Protein AF-A0A969EKQ1-F1 (afdb_monomer)

Solvent-accessible surface area (backbone atoms only — not comparable to full-atom values): 7900 Å² total; per-residue (Å²): 111,71,68,59,51,52,50,52,52,52,52,52,54,51,52,57,59,61,67,70,70,66,79,81,79,84,75,76,86,75,80,83,77,80,86,81,86,77,82,76,87,76,88,72,79,82,76,77,80,78,76,72,73,78,78,73,86,84,58,99,60,85,85,85,81,84,84,86,67,37,82,58,73,96,54,20,70,57,20,60,49,48,59,52,51,52,52,54,50,48,24,66,75,27,72,28,73,43,73,50,55,100,60,75,53,81,90,66,77,67,72,53,75,49,76,112

Sequence (116 aa):
MKPFRIFILSLLVLSMILSACSPPGTAEPTTATEPTDAPAPTDVPAATEEVMEPKGVVCEEPVKVGLITDGTGALAIYGAHILRSFMLGMEYATGAPGSAGDTFTLDLGTNTFTLD

Foldseek 3Di:
DVVVVVVVVVVVVVVVVVVVPDDPDDDDDDDDDDDDDDPDDDDDPPPPPPPPPPPDPPDPDDDDDDDDDPCDDPCNVVVVVCQQVVQVVLCVVQVHHWPCPPHDDVVVVDIDGHHD

Radius of gyration: 26.7 Å; Cα contacts (8 Å, |Δi|>4): 52; chains: 1; bounding box: 63×39×72 Å

Mean predicted aligned error: 18.88 Å

Secondary structure (DSSP, 8-state):
-HHHHHHHHHHHHHHHHHHT-PPPP------PPPP-PPPPPP-----------------SS----------SSTTHHHHHHHHHHHHHHHHHHHBS--TTTT---GGG------B-

pLDDT: mean 76.93, std 14.91, range [48.0, 97.06]

Structure (mmCIF, N/CA/C/O backbone):
data_AF-A0A969EKQ1-F1
#
_entry.id   AF-A0A969EKQ1-F1
#
loop_
_atom_site.group_PDB
_atom_site.id
_atom_site.type_symbol
_atom_site.label_atom_id
_atom_site.label_alt_id
_atom_site.label_comp_id
_atom_site.label_asym_id
_atom_site.label_entity_id
_atom_site.label_seq_id
_atom_site.pdbx_PDB_ins_code
_atom_site.Cartn_x
_atom_site.Cartn_y
_atom_site.Cartn_z
_atom_site.occupancy
_atom_site.B_iso_or_equiv
_atom_site.auth_seq_id
_atom_site.auth_comp_id
_atom_site.auth_asym_id
_atom_site.auth_atom_id
_atom_site.pdbx_PDB_model_num
ATOM 1 N N . MET A 1 1 ? 13.087 -23.631 -40.938 1.00 57.53 1 MET A N 1
ATOM 2 C CA . MET A 1 1 ? 12.831 -22.397 -40.150 1.00 57.53 1 MET A CA 1
ATOM 3 C C . MET A 1 1 ? 12.426 -22.650 -38.694 1.00 57.53 1 MET A C 1
ATOM 5 O O . MET A 1 1 ? 12.955 -21.977 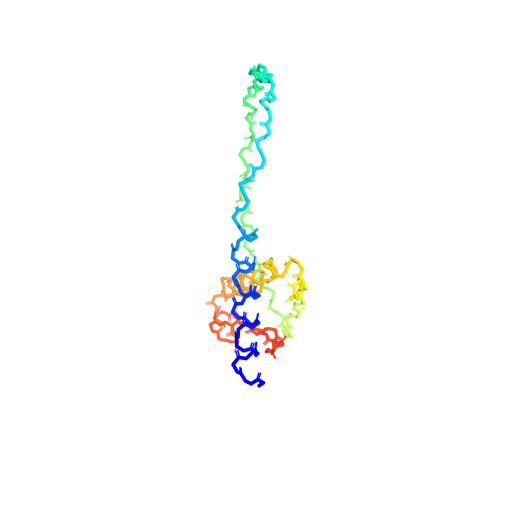-37.825 1.00 57.53 1 MET A O 1
ATOM 9 N N . LYS A 1 2 ? 11.526 -23.599 -38.388 1.00 59.91 2 LYS A N 1
ATOM 10 C CA . LYS A 1 2 ? 11.129 -23.934 -37.002 1.00 59.91 2 LYS A CA 1
ATOM 11 C C . LYS A 1 2 ? 12.246 -24.549 -36.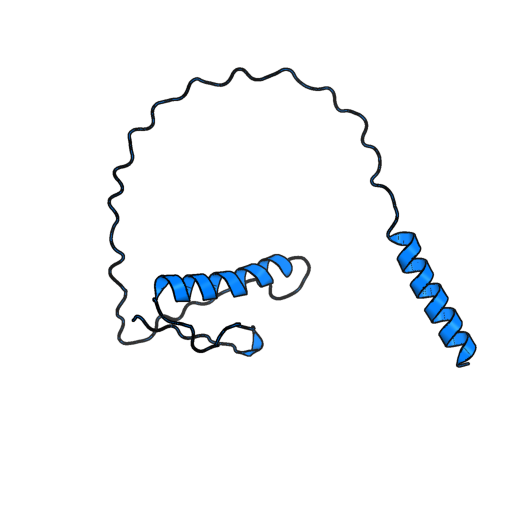123 1.00 59.91 2 LYS A C 1
ATOM 13 O O . LYS A 1 2 ? 12.412 -24.052 -35.016 1.00 59.91 2 LYS A O 1
ATOM 18 N N . PRO A 1 3 ? 13.070 -25.513 -36.596 1.00 68.62 3 PRO A N 1
ATOM 19 C CA . PRO A 1 3 ? 14.133 -26.082 -35.756 1.00 68.62 3 PRO A CA 1
ATOM 20 C C . PRO A 1 3 ? 15.280 -25.087 -35.533 1.00 68.62 3 PRO A C 1
ATOM 22 O O . PRO A 1 3 ? 15.827 -25.008 -34.445 1.00 68.62 3 PRO A O 1
ATOM 25 N N . PHE A 1 4 ? 15.572 -24.248 -36.533 1.00 79.88 4 PHE A N 1
ATOM 26 C CA . PHE A 1 4 ? 16.571 -23.181 -36.432 1.00 79.88 4 PHE A CA 1
ATOM 27 C C . PHE A 1 4 ? 16.158 -22.085 -35.437 1.00 79.88 4 PHE A C 1
ATOM 29 O O . PHE A 1 4 ? 16.979 -21.608 -34.664 1.00 79.88 4 PHE A O 1
ATOM 36 N N . ARG A 1 5 ? 14.864 -21.729 -35.397 1.00 77.62 5 ARG A N 1
ATOM 37 C CA . ARG A 1 5 ? 14.323 -20.790 -34.402 1.00 77.62 5 ARG A CA 1
ATOM 38 C C . ARG A 1 5 ? 14.385 -21.349 -32.981 1.00 77.62 5 ARG A C 1
ATOM 40 O O . ARG A 1 5 ? 14.744 -20.607 -32.080 1.00 77.62 5 ARG A O 1
ATOM 47 N N . ILE A 1 6 ? 14.084 -22.637 -32.793 1.00 83.81 6 ILE A N 1
ATOM 48 C CA . ILE A 1 6 ? 14.189 -23.308 -31.485 1.00 83.81 6 ILE A CA 1
ATOM 49 C C . ILE A 1 6 ? 15.653 -23.378 -31.035 1.00 83.81 6 ILE A C 1
ATOM 51 O O . ILE A 1 6 ? 15.948 -23.105 -29.876 1.00 83.81 6 ILE A O 1
ATOM 55 N N . PHE A 1 7 ? 16.574 -23.659 -31.960 1.00 88.44 7 PHE A N 1
ATOM 56 C CA . PHE A 1 7 ? 18.006 -23.684 -31.673 1.00 88.44 7 PHE A CA 1
ATOM 57 C C . PHE A 1 7 ? 18.536 -22.305 -31.246 1.00 88.44 7 PHE A C 1
ATOM 59 O O . PHE A 1 7 ? 19.225 -22.206 -30.236 1.00 88.44 7 PHE A O 1
ATOM 66 N N . ILE A 1 8 ? 18.143 -21.229 -31.940 1.00 89.19 8 ILE A N 1
ATOM 67 C CA . ILE A 1 8 ? 18.505 -19.850 -31.564 1.00 89.19 8 ILE A CA 1
ATOM 68 C C . ILE A 1 8 ? 17.928 -19.470 -30.194 1.00 89.19 8 ILE A C 1
ATOM 70 O O . ILE A 1 8 ? 18.639 -18.894 -29.375 1.00 89.19 8 ILE A O 1
ATOM 74 N N . LEU A 1 9 ? 16.665 -19.816 -29.920 1.00 88.69 9 LEU A N 1
ATOM 75 C CA . LEU A 1 9 ? 16.025 -19.541 -28.627 1.00 88.69 9 LEU A CA 1
ATOM 76 C C . LEU A 1 9 ? 16.725 -20.280 -27.481 1.00 88.69 9 LEU A C 1
ATOM 78 O O . LEU A 1 9 ? 16.989 -19.683 -26.442 1.00 88.69 9 LEU A O 1
ATOM 82 N N . SER A 1 10 ? 17.095 -21.545 -27.690 1.00 83.81 10 SER A N 1
ATOM 83 C CA . SER A 1 10 ? 17.843 -22.333 -26.706 1.00 83.81 10 SER A CA 1
ATOM 84 C C . SER A 1 10 ? 19.233 -21.755 -26.432 1.00 83.81 10 SER A C 1
ATOM 86 O O . SER A 1 10 ? 19.686 -21.768 -25.290 1.00 83.81 10 SER A O 1
ATOM 88 N N . LEU A 1 11 ? 19.907 -21.237 -27.462 1.00 89.25 11 LEU A N 1
ATOM 89 C CA . LEU A 1 11 ? 21.244 -20.652 -27.342 1.00 89.25 11 LEU A CA 1
ATOM 90 C C . LEU A 1 11 ? 21.196 -19.306 -26.601 1.00 89.25 11 LEU A C 1
ATOM 92 O O . LEU A 1 11 ? 22.056 -19.021 -25.769 1.00 89.25 11 LEU A O 1
ATOM 96 N N . LEU A 1 12 ? 20.138 -18.523 -26.827 1.00 89.81 12 LEU A N 1
ATOM 97 C CA . LEU A 1 12 ? 19.897 -17.263 -26.125 1.00 89.81 12 LEU A CA 1
ATOM 98 C C . LEU A 1 12 ? 19.591 -17.497 -24.637 1.00 89.81 12 LEU A C 1
ATOM 100 O O . LEU A 1 12 ? 20.202 -16.854 -23.784 1.00 89.81 12 LEU A O 1
ATOM 104 N N . VAL A 1 13 ? 18.737 -18.471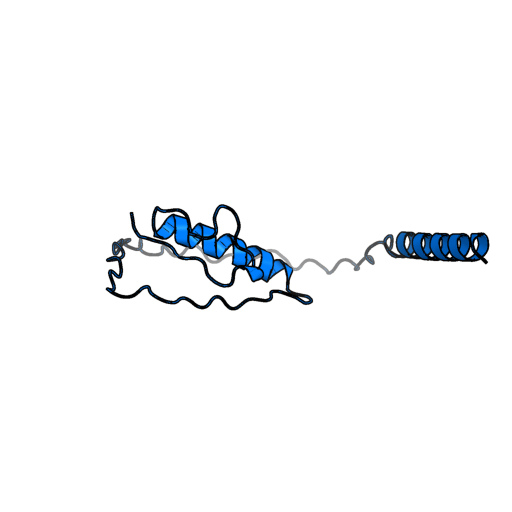 -24.311 1.00 88.69 13 VAL A N 1
ATOM 105 C CA . VAL A 1 13 ? 18.452 -18.852 -22.914 1.00 88.69 13 VAL A CA 1
ATOM 106 C C . VAL A 1 13 ? 19.713 -19.361 -22.202 1.00 88.69 13 VAL A C 1
ATOM 108 O O . VAL A 1 13 ? 19.964 -18.976 -21.063 1.00 88.69 13 VAL A O 1
ATOM 111 N N . LEU A 1 14 ? 20.558 -20.149 -22.876 1.00 86.19 14 LEU A N 1
ATOM 112 C CA . LEU A 1 14 ? 21.816 -20.635 -22.298 1.00 86.19 14 LEU A CA 1
ATOM 113 C C . LEU A 1 14 ? 22.803 -19.492 -21.998 1.00 86.19 14 LEU A C 1
ATOM 115 O O . LEU A 1 14 ? 23.459 -19.504 -20.958 1.00 86.19 14 LEU A O 1
ATOM 119 N N . SER A 1 15 ? 22.871 -18.476 -22.866 1.00 82.81 15 SER A N 1
ATOM 120 C CA . SER A 1 15 ? 23.711 -17.290 -22.638 1.00 82.81 15 SER A CA 1
ATOM 121 C C . SER A 1 15 ? 23.266 -16.465 -21.422 1.00 82.81 15 SER A C 1
ATOM 123 O O . SER A 1 15 ? 24.109 -15.995 -20.657 1.00 82.81 15 SER A O 1
ATOM 125 N N . MET A 1 16 ? 21.953 -16.362 -21.185 1.00 80.19 16 MET A N 1
ATOM 126 C CA . MET A 1 16 ? 21.396 -15.692 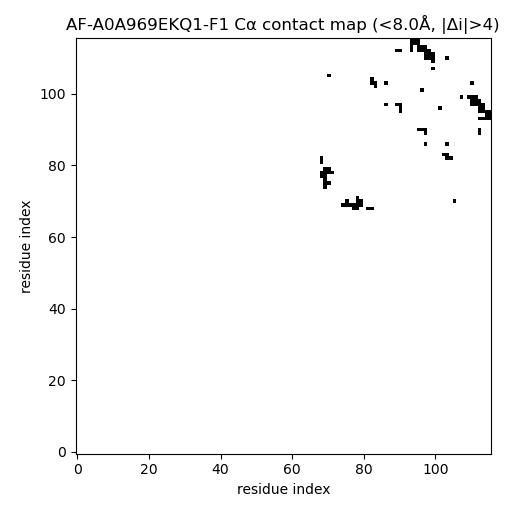-20.003 1.00 80.19 16 MET A CA 1
ATOM 127 C C . MET A 1 16 ? 21.781 -16.398 -18.697 1.00 80.19 16 MET A C 1
ATOM 129 O O . MET A 1 16 ? 22.081 -15.731 -17.711 1.00 80.19 16 MET A O 1
ATOM 133 N N . ILE A 1 17 ? 21.835 -17.734 -18.695 1.00 80.88 17 ILE A N 1
ATOM 134 C CA . ILE A 1 17 ? 22.199 -18.522 -17.507 1.00 80.88 17 ILE A CA 1
ATOM 135 C C . ILE A 1 17 ? 23.699 -18.388 -17.192 1.00 80.88 17 ILE A C 1
ATOM 137 O O . ILE A 1 17 ? 24.067 -18.259 -16.026 1.00 80.88 17 ILE A O 1
ATOM 141 N N . LEU A 1 18 ? 24.570 -18.356 -18.209 1.00 72.88 18 LEU A N 1
ATOM 142 C CA . LEU A 1 18 ? 26.019 -18.195 -18.003 1.00 72.88 18 LEU A CA 1
ATOM 143 C C . LEU A 1 18 ? 26.398 -16.797 -17.489 1.00 72.88 18 LEU A C 1
ATOM 145 O O . LEU A 1 18 ? 27.351 -16.673 -16.725 1.00 72.88 18 LEU A O 1
ATOM 149 N N . SER A 1 19 ? 25.651 -15.753 -17.860 1.00 75.56 19 SER A N 1
ATOM 150 C CA . SER A 1 19 ? 25.922 -14.384 -17.398 1.00 75.56 19 SER A CA 1
ATOM 151 C C . SER A 1 19 ? 25.565 -14.148 -15.925 1.00 75.56 19 SER A C 1
ATOM 153 O O . SER A 1 19 ? 26.076 -13.202 -15.330 1.00 75.56 19 SER A O 1
ATOM 155 N N . ALA A 1 20 ? 24.691 -14.967 -15.333 1.00 64.94 20 ALA A N 1
ATOM 156 C CA . ALA A 1 20 ? 24.234 -14.784 -13.954 1.00 64.94 20 ALA A CA 1
ATOM 157 C C . ALA A 1 20 ? 25.219 -15.330 -12.904 1.00 64.94 20 ALA A C 1
ATOM 159 O O . ALA A 1 20 ? 25.056 -15.066 -11.716 1.00 64.94 20 ALA A O 1
ATOM 160 N N . CYS A 1 21 ? 26.250 -16.071 -13.322 1.00 68.19 21 CYS A N 1
ATOM 161 C CA . CYS A 1 21 ? 27.240 -16.664 -12.426 1.00 68.19 21 CYS A CA 1
ATOM 162 C C . CYS A 1 21 ? 28.598 -15.955 -12.550 1.00 68.19 21 CYS A C 1
ATOM 164 O O . CYS A 1 21 ? 29.613 -16.582 -12.845 1.00 68.19 21 CYS A O 1
ATOM 166 N N . SER A 1 22 ? 28.620 -14.637 -12.337 1.00 61.03 22 SER A N 1
ATOM 167 C CA . SER A 1 22 ? 29.867 -13.915 -12.061 1.00 61.03 22 SER A CA 1
ATOM 168 C C . SER A 1 22 ? 30.047 -13.812 -10.544 1.00 61.03 22 SER A C 1
ATOM 170 O O . SER A 1 22 ? 29.173 -13.248 -9.882 1.00 61.03 22 SER A O 1
ATOM 172 N N . PRO A 1 23 ? 31.151 -14.318 -9.967 1.00 65.19 23 PRO A N 1
ATOM 173 C CA . PRO A 1 23 ? 31.482 -14.060 -8.571 1.00 65.19 23 PRO A CA 1
ATOM 174 C C . PRO A 1 23 ? 31.623 -12.547 -8.339 1.00 65.19 23 PRO A C 1
ATOM 176 O O . PRO A 1 23 ? 32.177 -11.860 -9.206 1.00 65.19 23 PRO A O 1
ATOM 179 N N . PRO A 1 24 ? 31.149 -12.003 -7.204 1.00 58.69 24 PRO A N 1
ATOM 180 C CA . PRO A 1 24 ? 31.472 -10.634 -6.832 1.00 58.69 24 PRO A CA 1
ATOM 181 C C . PRO A 1 24 ? 32.995 -10.497 -6.734 1.00 58.69 24 PRO A C 1
ATOM 183 O O . PRO A 1 24 ? 33.668 -11.336 -6.135 1.00 58.69 24 PRO A O 1
ATOM 186 N N . GLY A 1 25 ? 33.532 -9.456 -7.372 1.00 52.81 25 GLY A N 1
ATOM 187 C CA . GLY A 1 25 ? 34.951 -9.136 -7.317 1.00 52.81 25 GLY A CA 1
ATOM 188 C C . GLY A 1 25 ? 35.418 -9.000 -5.870 1.00 52.81 25 GLY A C 1
ATOM 189 O O . GLY A 1 25 ? 34.799 -8.306 -5.066 1.00 52.81 25 GLY A O 1
ATOM 190 N N . THR A 1 26 ? 36.509 -9.688 -5.550 1.00 48.00 26 THR A N 1
ATOM 191 C CA . THR A 1 26 ? 37.254 -9.544 -4.303 1.00 48.00 26 THR A CA 1
ATOM 192 C C . THR A 1 26 ? 37.724 -8.098 -4.164 1.00 48.00 26 THR A C 1
ATOM 194 O O . T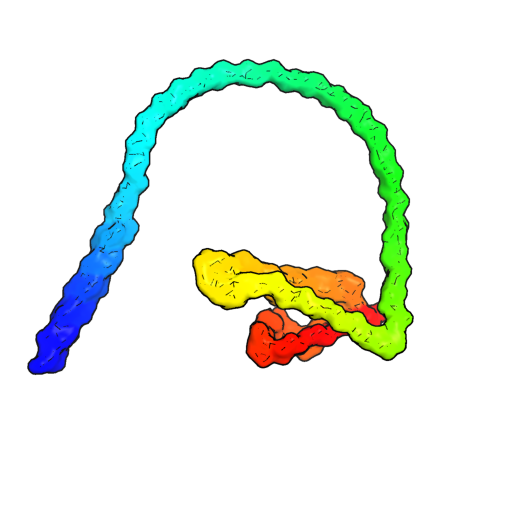HR A 1 26 ? 38.638 -7.672 -4.865 1.00 48.00 26 THR A O 1
ATOM 197 N N . ALA A 1 27 ? 37.097 -7.345 -3.263 1.00 53.28 27 ALA A N 1
ATOM 198 C CA . ALA A 1 27 ? 37.696 -6.136 -2.722 1.00 53.28 27 ALA A CA 1
ATOM 199 C C . ALA A 1 27 ? 38.848 -6.544 -1.791 1.00 53.28 27 ALA A C 1
ATOM 201 O O . ALA A 1 27 ? 38.686 -7.420 -0.938 1.00 53.28 27 ALA A O 1
ATOM 202 N N . GLU A 1 28 ? 40.013 -5.933 -1.986 1.00 50.12 28 GLU A N 1
ATOM 203 C CA . GLU A 1 28 ? 41.152 -6.024 -1.074 1.00 50.12 28 GLU A CA 1
ATOM 204 C C . GLU A 1 28 ? 40.757 -5.572 0.347 1.00 50.12 28 GLU A C 1
ATOM 206 O O . GLU A 1 28 ? 39.879 -4.715 0.509 1.00 50.12 28 GLU A O 1
ATOM 211 N N . PRO A 1 29 ? 41.385 -6.133 1.397 1.00 50.59 29 PRO A N 1
ATOM 212 C CA . PRO A 1 29 ? 41.066 -5.782 2.770 1.00 50.59 29 PRO A CA 1
ATOM 213 C C . PRO A 1 29 ? 41.478 -4.332 3.038 1.00 50.59 29 PRO A C 1
ATOM 215 O O . PRO A 1 29 ? 42.657 -3.985 3.024 1.00 50.59 29 PRO A O 1
ATOM 218 N N . THR A 1 30 ? 40.490 -3.481 3.308 1.00 49.47 30 THR A N 1
ATOM 219 C CA . THR A 1 30 ? 40.724 -2.170 3.915 1.00 49.47 30 THR A CA 1
ATOM 220 C C . THR A 1 30 ? 41.146 -2.389 5.365 1.00 49.47 30 THR A C 1
ATOM 222 O O . THR A 1 30 ? 40.441 -3.044 6.131 1.00 49.47 30 THR A O 1
ATOM 225 N N . THR A 1 31 ? 42.320 -1.866 5.714 1.00 52.50 31 THR A N 1
ATOM 226 C CA . THR A 1 31 ? 42.884 -1.814 7.066 1.00 52.50 31 THR A CA 1
ATOM 227 C C . THR A 1 31 ? 41.833 -1.394 8.094 1.00 52.50 31 THR A C 1
ATOM 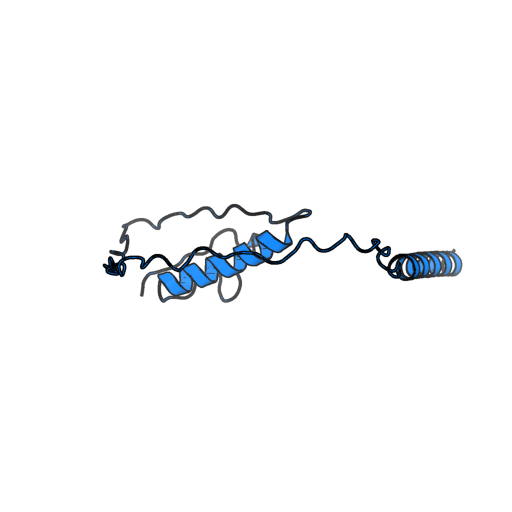229 O O . THR A 1 31 ? 41.209 -0.343 7.962 1.00 52.50 31 THR A O 1
ATOM 232 N N . ALA A 1 32 ? 41.658 -2.222 9.125 1.00 50.59 32 ALA A N 1
ATOM 233 C CA . ALA A 1 32 ? 40.821 -1.930 10.278 1.00 50.59 32 ALA A CA 1
ATOM 234 C C . ALA A 1 32 ? 41.416 -0.766 11.086 1.00 50.59 32 ALA A C 1
ATOM 236 O O . ALA A 1 32 ? 42.542 -0.854 11.575 1.00 50.59 32 ALA A O 1
ATOM 237 N N . THR A 1 33 ? 40.647 0.309 11.230 1.00 50.81 33 THR A N 1
ATOM 238 C CA . THR A 1 33 ? 40.879 1.346 12.240 1.00 50.81 33 THR A CA 1
ATOM 239 C C . THR A 1 33 ? 40.448 0.804 13.608 1.00 50.81 33 THR A C 1
ATOM 241 O O . THR A 1 33 ? 39.442 0.102 13.710 1.00 50.81 33 THR A O 1
ATOM 244 N N . GLU A 1 34 ? 41.246 1.097 14.633 1.00 59.97 34 GLU A N 1
ATOM 245 C CA . GLU A 1 34 ? 41.119 0.652 16.028 1.00 59.97 34 GLU A CA 1
ATOM 246 C C . GLU A 1 34 ? 39.741 0.918 16.682 1.00 59.97 34 GLU A C 1
ATOM 248 O O . GLU A 1 34 ? 39.008 1.816 16.257 1.00 59.97 34 GLU A O 1
ATOM 253 N N . PRO A 1 35 ? 39.377 0.151 17.733 1.00 54.75 35 PRO A N 1
ATOM 254 C CA . PRO A 1 35 ? 38.101 0.279 18.429 1.00 54.75 35 PRO A CA 1
ATOM 255 C C . PRO A 1 35 ? 37.939 1.598 19.204 1.00 54.75 35 PRO A C 1
ATOM 257 O O . PRO A 1 35 ? 38.762 1.977 20.031 1.00 54.75 35 PRO A O 1
ATOM 260 N N . THR A 1 36 ? 36.797 2.227 18.925 1.00 53.88 36 THR A N 1
ATOM 261 C CA . THR A 1 36 ? 35.948 3.106 19.742 1.00 53.88 36 THR A CA 1
ATOM 262 C C . THR A 1 36 ? 36.250 3.189 21.242 1.00 53.88 36 THR A C 1
ATOM 264 O O . THR A 1 36 ? 36.204 2.181 21.942 1.00 53.88 36 THR A O 1
ATOM 267 N N . ASP A 1 37 ? 36.327 4.424 21.747 1.00 58.81 37 ASP A N 1
ATOM 268 C CA . ASP A 1 37 ? 35.880 4.750 23.104 1.00 58.81 37 ASP A CA 1
ATOM 269 C C . ASP A 1 37 ? 34.441 5.284 23.011 1.00 58.81 37 ASP A C 1
ATOM 271 O O . ASP A 1 37 ? 34.167 6.270 22.317 1.00 58.81 37 ASP A O 1
ATOM 275 N N . ALA A 1 38 ? 33.495 4.564 23.613 1.00 61.69 38 ALA A N 1
ATOM 276 C CA . ALA A 1 38 ? 32.080 4.912 23.592 1.00 61.69 38 ALA A CA 1
ATOM 277 C C . ALA A 1 38 ? 31.792 5.894 24.739 1.00 61.69 38 ALA A C 1
ATOM 279 O O . ALA A 1 38 ? 32.153 5.601 25.880 1.00 61.69 38 ALA A O 1
ATOM 280 N N . PRO A 1 39 ? 31.124 7.036 24.497 1.00 64.31 39 PRO A N 1
ATOM 281 C CA . PRO A 1 39 ? 30.675 7.882 25.593 1.00 64.31 39 PRO A CA 1
ATOM 282 C C . PRO A 1 39 ? 29.688 7.106 26.478 1.00 64.31 39 PRO A C 1
ATOM 284 O O . PRO A 1 39 ? 28.796 6.415 25.986 1.00 64.31 39 PRO A O 1
ATOM 287 N N . ALA A 1 40 ? 29.884 7.218 27.794 1.00 68.62 40 ALA A N 1
ATOM 288 C CA . ALA A 1 40 ? 29.042 6.613 28.820 1.00 68.62 40 ALA A CA 1
ATOM 289 C C . ALA A 1 40 ? 27.548 6.961 28.622 1.00 68.62 40 ALA A C 1
ATOM 291 O O . ALA A 1 40 ? 27.235 8.055 28.138 1.00 68.62 40 ALA A O 1
ATOM 292 N N . PRO A 1 41 ? 26.617 6.064 29.002 1.00 58.81 41 PRO A N 1
ATOM 293 C CA . PRO A 1 41 ? 25.189 6.305 28.840 1.00 58.81 41 PRO A CA 1
ATOM 294 C C . PRO A 1 41 ? 24.766 7.541 29.642 1.00 58.81 41 PRO A C 1
ATOM 296 O O . PRO A 1 41 ? 24.951 7.612 30.854 1.00 58.81 41 PRO A O 1
ATOM 299 N N . THR A 1 42 ? 24.198 8.523 28.945 1.00 70.12 42 THR A N 1
ATOM 300 C CA . THR A 1 42 ? 23.432 9.602 29.572 1.00 70.12 42 THR A CA 1
ATOM 301 C C . THR A 1 42 ? 22.059 9.043 29.925 1.00 70.12 42 THR A C 1
ATOM 303 O O . THR A 1 42 ? 21.357 8.564 29.034 1.00 70.12 42 THR A O 1
ATOM 306 N N . ASP A 1 43 ? 21.685 9.095 31.205 1.00 66.81 43 ASP A N 1
ATOM 307 C CA . ASP A 1 43 ? 20.323 8.810 31.662 1.00 66.81 43 ASP A CA 1
ATOM 308 C C . ASP A 1 43 ? 19.348 9.763 30.961 1.00 66.81 43 ASP A C 1
ATOM 310 O O . ASP A 1 43 ? 19.316 10.969 31.221 1.00 66.81 43 ASP A O 1
ATOM 314 N N . VAL A 1 44 ? 18.566 9.218 30.031 1.00 62.06 44 VAL A N 1
ATOM 315 C CA . VAL A 1 44 ? 17.433 9.921 29.433 1.00 62.06 44 VAL A CA 1
ATOM 316 C C . VAL A 1 44 ? 16.303 9.876 30.464 1.00 62.06 44 VAL A C 1
ATOM 318 O O . VAL A 1 44 ? 15.955 8.781 30.914 1.00 62.06 44 VAL A O 1
ATOM 321 N N . PRO A 1 45 ? 15.721 11.019 30.871 1.00 61.78 45 PRO A N 1
ATOM 322 C CA . PRO A 1 45 ? 14.567 11.008 31.757 1.00 61.78 45 PRO A CA 1
ATOM 323 C C . PRO A 1 45 ? 13.456 10.182 31.108 1.00 61.78 45 PRO A C 1
ATOM 325 O O . PRO A 1 45 ? 13.162 10.356 29.925 1.00 61.78 45 PRO A O 1
ATOM 328 N N . ALA A 1 46 ? 12.871 9.269 31.887 1.00 58.50 46 ALA A N 1
ATOM 329 C CA . ALA A 1 46 ? 11.753 8.444 31.461 1.00 58.50 46 ALA A CA 1
ATOM 330 C C . ALA A 1 46 ? 10.674 9.343 30.843 1.00 58.50 46 ALA A C 1
ATOM 332 O O . ALA A 1 46 ? 10.103 10.201 31.518 1.00 58.50 46 ALA A O 1
ATOM 333 N N . ALA A 1 47 ? 10.445 9.170 29.542 1.00 58.84 47 ALA A N 1
ATOM 334 C CA . ALA A 1 47 ? 9.338 9.802 28.859 1.00 58.84 47 ALA A CA 1
ATOM 335 C C . ALA A 1 47 ? 8.057 9.253 29.491 1.00 58.84 47 ALA A C 1
ATOM 337 O O . ALA A 1 47 ? 7.751 8.070 29.362 1.00 58.84 47 ALA A O 1
ATOM 338 N N . THR A 1 48 ? 7.336 10.103 30.218 1.00 60.50 48 THR A N 1
ATOM 339 C CA . THR A 1 48 ? 5.940 9.844 30.551 1.00 60.50 48 THR A CA 1
ATOM 340 C C . THR A 1 48 ? 5.202 9.676 29.229 1.00 60.50 48 THR A C 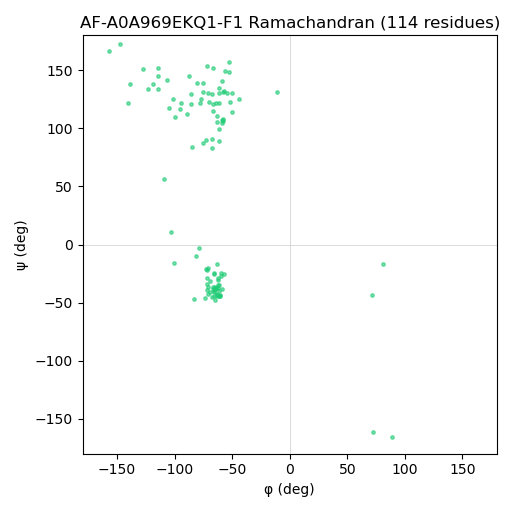1
ATOM 342 O O . THR A 1 48 ? 4.998 10.647 28.502 1.00 60.50 48 THR A O 1
ATOM 345 N N . GLU A 1 49 ? 4.846 8.436 28.901 1.00 59.03 49 GLU A N 1
ATOM 346 C CA . GLU A 1 49 ? 3.895 8.122 27.842 1.00 59.03 49 GLU A CA 1
ATOM 347 C C . GLU A 1 49 ? 2.520 8.627 28.290 1.00 59.03 49 GLU A C 1
ATOM 349 O O . GLU A 1 49 ? 1.704 7.888 28.839 1.00 59.03 49 GLU A O 1
ATOM 354 N N . GLU A 1 50 ? 2.243 9.916 28.083 1.00 56.75 50 GLU A N 1
ATOM 355 C CA . GLU A 1 50 ? 0.858 10.332 27.908 1.00 56.75 50 GLU A CA 1
ATOM 356 C C . GLU A 1 50 ? 0.394 9.729 26.584 1.00 56.75 50 GLU A C 1
ATOM 358 O O . GLU A 1 50 ? 0.574 10.297 25.505 1.00 56.75 50 GLU A O 1
ATOM 363 N N . VAL A 1 51 ? -0.164 8.521 26.678 1.00 54.72 51 VAL A N 1
ATOM 364 C CA . VAL A 1 51 ? -0.968 7.917 25.622 1.00 54.72 51 VAL A CA 1
ATOM 365 C C . VAL A 1 51 ? -2.162 8.842 25.425 1.00 54.72 51 VAL A C 1
ATOM 367 O O . VAL A 1 51 ? -3.191 8.728 26.088 1.00 54.72 51 VAL A O 1
ATOM 370 N N . MET A 1 52 ? -2.001 9.819 24.537 1.00 55.28 52 MET A N 1
ATOM 371 C CA . MET A 1 52 ? -3.126 10.518 23.952 1.00 55.28 52 MET A CA 1
ATOM 372 C C . MET A 1 52 ? -3.924 9.461 23.197 1.00 55.28 52 MET A C 1
ATOM 374 O O . MET A 1 52 ? -3.541 9.072 22.094 1.00 55.28 52 MET A O 1
ATOM 378 N N . GLU A 1 53 ? -5.004 8.961 23.801 1.00 61.12 53 GLU A N 1
ATOM 379 C CA . GLU A 1 53 ? -5.974 8.160 23.064 1.00 61.12 53 GLU A CA 1
ATOM 380 C C . GLU A 1 53 ? -6.366 8.957 21.814 1.00 61.12 53 GLU A C 1
ATOM 382 O O . GLU A 1 53 ? -6.785 10.119 21.936 1.00 61.12 53 GLU A O 1
ATOM 387 N N . PRO A 1 54 ? -6.193 8.395 20.604 1.00 59.47 54 PRO A N 1
ATOM 388 C CA . PRO A 1 54 ? -6.611 9.078 19.400 1.00 59.47 54 PRO A CA 1
ATOM 389 C C . PRO A 1 54 ? -8.126 9.234 19.495 1.00 59.47 54 PRO A C 1
ATOM 391 O O . PRO A 1 54 ? -8.875 8.274 19.335 1.00 59.47 54 PRO A O 1
ATOM 394 N N . LYS A 1 55 ? -8.600 10.453 19.775 1.00 59.34 55 LYS A N 1
ATOM 395 C CA . LYS A 1 55 ? -10.008 10.785 19.567 1.00 59.34 55 LYS A CA 1
ATOM 396 C C . LYS A 1 55 ? -10.286 10.551 18.088 1.00 59.34 55 LYS A C 1
ATOM 398 O O . LYS A 1 55 ? -9.831 11.329 17.250 1.00 59.34 55 LYS A O 1
ATOM 403 N N . GLY A 1 56 ? -10.969 9.447 17.790 1.00 58.59 56 GLY A N 1
ATOM 404 C CA . GLY A 1 56 ? -11.322 9.052 16.435 1.00 58.59 56 GLY A CA 1
ATOM 405 C C . GLY A 1 56 ? -11.978 10.218 15.707 1.00 58.59 56 GLY A C 1
ATOM 406 O O . GLY A 1 56 ? -12.864 10.889 16.241 1.00 58.59 56 GLY A O 1
ATOM 407 N N . VAL A 1 57 ? -11.500 10.500 14.499 1.00 59.28 57 VAL A N 1
ATOM 408 C CA . VAL A 1 57 ? -12.047 11.556 13.647 1.00 59.28 57 VAL A CA 1
ATOM 409 C C . VAL A 1 57 ? -13.370 11.037 13.080 1.00 59.28 57 VAL A C 1
ATOM 411 O O . VAL A 1 57 ? -13.401 10.396 12.035 1.00 59.28 57 VAL A O 1
ATOM 414 N N . VAL A 1 58 ? -14.470 11.237 13.810 1.00 65.62 58 VAL A N 1
ATOM 415 C CA . VAL A 1 58 ? -15.815 10.855 13.352 1.00 65.62 58 VAL A CA 1
ATOM 416 C C . VAL A 1 58 ? -16.356 11.994 12.491 1.00 65.62 58 VAL A C 1
ATOM 418 O O . VAL A 1 58 ? -17.025 12.905 12.976 1.00 65.62 58 VAL A O 1
ATOM 421 N N . CYS A 1 59 ? -15.981 11.999 11.216 1.00 70.56 59 CYS A N 1
ATOM 422 C CA . CYS A 1 59 ? -16.524 12.927 10.228 1.00 70.56 59 CYS A CA 1
ATOM 423 C C . CYS A 1 59 ? -17.808 12.347 9.612 1.00 70.56 59 CYS A C 1
ATOM 425 O O . CYS A 1 59 ? -17.896 11.142 9.392 1.00 70.56 59 CYS A O 1
ATOM 427 N N . GLU A 1 60 ? -18.786 13.202 9.293 1.00 78.12 60 GLU A N 1
ATOM 428 C CA . GLU A 1 60 ? -19.984 12.803 8.526 1.00 78.12 60 GLU A CA 1
ATOM 429 C C . GLU A 1 60 ? -19.629 12.299 7.119 1.00 78.12 60 GLU A C 1
ATOM 431 O O . GLU A 1 60 ? -20.311 11.433 6.575 1.00 78.12 60 GLU A O 1
ATOM 436 N N . GLU A 1 61 ? -18.531 12.799 6.548 1.00 83.44 61 GLU A N 1
ATOM 437 C CA . GLU A 1 61 ? -17.991 12.343 5.270 1.00 83.44 61 GLU A CA 1
ATOM 438 C C . GLU A 1 61 ? -16.707 11.517 5.466 1.00 83.44 61 GLU A C 1
ATOM 440 O O . GLU A 1 61 ? -15.868 11.874 6.300 1.00 83.44 61 GLU A O 1
ATOM 445 N N . PRO A 1 62 ? -16.492 10.441 4.679 1.00 86.12 62 PRO A N 1
ATOM 446 C CA . PRO A 1 62 ? -15.282 9.634 4.777 1.00 86.12 62 PRO A CA 1
ATOM 447 C C . PRO A 1 62 ? -14.026 10.447 4.462 1.00 86.12 62 PRO A C 1
ATOM 449 O O . PRO A 1 62 ? -13.922 11.064 3.396 1.00 86.12 62 PRO A O 1
ATOM 452 N N . VAL A 1 63 ? -13.025 10.363 5.339 1.00 88.06 63 VAL A N 1
ATOM 453 C CA . VAL A 1 63 ? -11.712 10.965 5.093 1.00 88.06 63 VAL A CA 1
ATOM 454 C C . VAL A 1 63 ? -11.059 10.285 3.888 1.00 88.06 63 VAL A C 1
ATOM 456 O O . VAL A 1 63 ? -10.851 9.071 3.866 1.00 88.06 63 VAL A O 1
ATOM 459 N N . LYS A 1 64 ? -10.722 11.072 2.862 1.00 89.69 64 LYS A N 1
ATOM 460 C CA . LYS A 1 64 ? -10.028 10.584 1.666 1.00 89.69 64 LYS A CA 1
ATOM 461 C C . LYS A 1 64 ? -8.521 10.657 1.877 1.00 89.69 64 LYS A C 1
ATOM 463 O O . LYS A 1 64 ? -7.952 11.743 1.922 1.00 89.69 64 LYS A O 1
ATOM 468 N N . VAL A 1 65 ? -7.877 9.497 1.959 1.00 89.81 65 VAL A N 1
ATOM 469 C CA . VAL A 1 65 ? -6.417 9.391 2.052 1.00 89.81 65 VAL A CA 1
ATOM 470 C C . VAL A 1 65 ? -5.861 8.940 0.705 1.00 89.81 65 VAL A C 1
ATOM 472 O O . VAL A 1 65 ? -6.185 7.858 0.221 1.00 89.81 65 VAL A O 1
ATOM 475 N N . GLY A 1 66 ? -5.037 9.785 0.085 1.00 92.31 66 GLY A N 1
ATOM 476 C CA . GLY A 1 66 ? -4.311 9.438 -1.134 1.00 92.31 66 GLY A CA 1
ATOM 477 C C . GLY A 1 66 ? -2.996 8.740 -0.799 1.00 92.31 66 GLY A C 1
ATOM 478 O O . GLY A 1 66 ? -2.147 9.326 -0.132 1.00 92.31 66 GLY A O 1
ATOM 479 N N . LEU A 1 67 ? -2.814 7.511 -1.282 1.00 91.19 67 LEU A N 1
ATOM 480 C CA . LEU A 1 67 ? -1.566 6.764 -1.131 1.00 91.19 67 LEU A CA 1
ATOM 481 C C . LEU A 1 67 ? -0.743 6.855 -2.420 1.00 91.19 67 LEU A C 1
ATOM 483 O O . LEU A 1 67 ? -1.108 6.271 -3.438 1.00 91.19 67 LEU A O 1
ATOM 487 N N . ILE A 1 68 ? 0.371 7.586 -2.372 1.00 91.88 68 ILE A N 1
ATOM 488 C CA . ILE A 1 68 ? 1.298 7.727 -3.500 1.00 91.88 68 ILE A CA 1
ATOM 489 C C . ILE A 1 68 ? 2.495 6.817 -3.258 1.00 91.88 68 ILE A C 1
ATOM 491 O O . ILE A 1 68 ? 3.149 6.900 -2.220 1.00 91.88 68 ILE A O 1
ATOM 495 N N . THR A 1 69 ? 2.786 5.946 -4.220 1.00 92.81 69 THR A N 1
ATOM 496 C CA . THR A 1 69 ? 3.941 5.055 -4.151 1.00 92.81 69 THR A CA 1
ATOM 497 C C . THR A 1 69 ? 4.373 4.579 -5.536 1.00 92.81 69 THR A C 1
ATOM 499 O O . THR A 1 69 ? 3.634 4.721 -6.514 1.00 92.81 69 THR A O 1
ATOM 502 N N . ASP A 1 70 ? 5.565 3.993 -5.614 1.00 94.44 70 ASP A N 1
ATOM 503 C CA . ASP A 1 70 ? 6.126 3.441 -6.842 1.00 94.44 70 ASP A CA 1
ATOM 504 C C . ASP A 1 70 ? 5.403 2.142 -7.217 1.00 94.44 70 ASP A C 1
ATOM 506 O O . ASP A 1 70 ? 5.790 1.046 -6.816 1.00 94.44 70 ASP A O 1
ATOM 510 N N . GLY A 1 71 ? 4.326 2.245 -7.997 1.00 90.56 71 GLY A N 1
ATOM 511 C CA . GLY A 1 71 ? 3.611 1.068 -8.506 1.00 90.56 71 GLY A CA 1
ATOM 512 C C . GLY A 1 71 ? 4.393 0.290 -9.574 1.00 90.56 71 GLY A C 1
ATOM 513 O O . GLY A 1 71 ? 4.110 -0.879 -9.824 1.00 90.56 71 GLY A O 1
ATOM 514 N N . THR A 1 72 ? 5.376 0.928 -10.218 1.00 92.06 72 THR A N 1
ATOM 515 C CA . THR A 1 72 ? 6.192 0.351 -11.299 1.00 92.06 72 THR A CA 1
ATOM 516 C C . THR A 1 72 ? 7.620 0.916 -11.278 1.00 92.06 72 THR A C 1
ATOM 518 O O . THR A 1 72 ? 7.921 1.841 -10.528 1.00 92.06 72 THR A O 1
ATOM 521 N N . GLY A 1 73 ? 8.514 0.363 -12.106 1.00 95.00 73 GLY A N 1
ATOM 522 C CA . GLY A 1 73 ? 9.895 0.837 -12.244 1.00 95.00 73 GLY A CA 1
ATOM 523 C C . GLY A 1 73 ? 10.879 0.184 -11.269 1.00 95.00 73 GLY A C 1
ATOM 524 O O . GLY A 1 73 ? 10.594 -0.847 -10.665 1.00 95.00 73 GLY A O 1
ATOM 525 N N . ALA A 1 74 ? 12.071 0.773 -11.135 1.00 97.06 74 ALA A N 1
ATOM 526 C CA . ALA A 1 74 ? 13.176 0.177 -10.376 1.00 97.06 74 ALA A CA 1
ATOM 527 C C . ALA A 1 74 ? 12.897 0.051 -8.866 1.00 97.06 74 ALA A C 1
ATOM 529 O O . ALA A 1 74 ? 13.465 -0.816 -8.209 1.00 97.06 74 ALA A O 1
ATOM 530 N N . LEU A 1 75 ? 12.008 0.891 -8.327 1.00 96.38 75 LEU A N 1
ATOM 531 C CA . LEU A 1 75 ? 11.657 0.929 -6.905 1.00 96.38 75 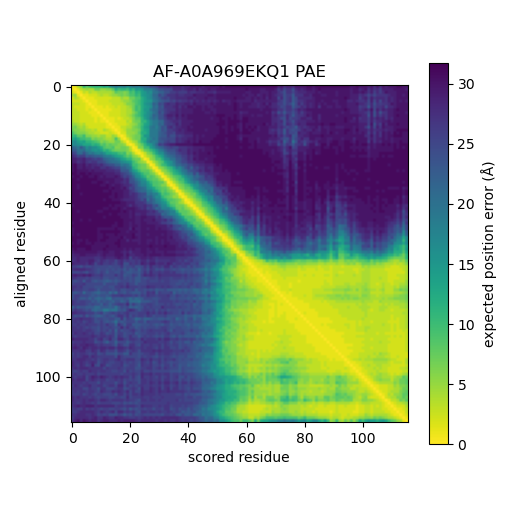LEU A CA 1
ATOM 532 C C . LEU A 1 75 ? 10.306 0.265 -6.596 1.00 96.38 75 LEU A C 1
ATOM 534 O O . LEU A 1 75 ? 9.835 0.330 -5.463 1.00 96.38 75 LEU A O 1
ATOM 538 N N . ALA A 1 76 ? 9.711 -0.444 -7.565 1.00 95.00 76 ALA A N 1
ATOM 539 C CA . ALA A 1 76 ? 8.385 -1.052 -7.426 1.00 95.00 76 ALA A CA 1
ATOM 540 C C . ALA A 1 76 ? 8.256 -2.024 -6.240 1.00 95.00 76 ALA A C 1
ATOM 542 O O . ALA A 1 76 ? 7.167 -2.221 -5.705 1.00 95.00 76 ALA A O 1
ATOM 543 N N . ILE A 1 77 ? 9.366 -2.626 -5.798 1.00 94.62 77 ILE A N 1
ATOM 544 C CA . ILE A 1 77 ? 9.374 -3.506 -4.625 1.00 94.62 77 ILE A CA 1
ATOM 545 C C . ILE A 1 77 ? 8.966 -2.768 -3.342 1.00 94.62 77 ILE A C 1
ATOM 547 O O . ILE A 1 77 ? 8.260 -3.332 -2.508 1.00 94.62 77 ILE A O 1
ATOM 551 N N . TYR A 1 78 ? 9.336 -1.492 -3.201 1.00 95.19 78 TYR A N 1
ATOM 552 C CA . TYR A 1 78 ? 8.924 -0.678 -2.060 1.00 95.19 78 TYR A CA 1
ATOM 553 C C . TYR A 1 78 ? 7.434 -0.351 -2.135 1.00 95.19 78 TYR A C 1
ATOM 555 O O . TYR A 1 78 ? 6.731 -0.511 -1.137 1.00 95.19 78 TYR A O 1
ATOM 563 N N . GLY A 1 79 ? 6.924 0.001 -3.320 1.00 94.19 79 GLY A N 1
ATOM 564 C CA . GLY A 1 79 ? 5.491 0.223 -3.508 1.00 94.19 79 GLY A CA 1
ATOM 565 C C . GLY A 1 79 ? 4.652 -1.025 -3.260 1.00 94.19 79 GLY A C 1
ATOM 566 O O . GLY A 1 79 ? 3.612 -0.946 -2.610 1.00 94.19 79 GLY A O 1
ATOM 567 N N . ALA A 1 80 ? 5.138 -2.201 -3.657 1.00 91.69 80 ALA A N 1
ATOM 568 C CA . ALA A 1 80 ? 4.476 -3.471 -3.375 1.00 91.69 80 ALA A CA 1
ATOM 569 C C . ALA A 1 80 ? 4.348 -3.761 -1.867 1.00 91.69 80 ALA A C 1
ATOM 571 O O . ALA A 1 80 ? 3.350 -4.353 -1.443 1.00 91.69 80 ALA A O 1
ATOM 572 N N . HIS A 1 81 ? 5.332 -3.363 -1.056 1.00 93.56 81 HIS A N 1
ATOM 573 C CA . HIS A 1 81 ? 5.236 -3.453 0.402 1.00 93.56 81 HIS A CA 1
ATOM 574 C C . HIS A 1 81 ? 4.298 -2.387 0.973 1.00 93.56 81 HIS A C 1
ATOM 576 O O . HIS A 1 81 ? 3.427 -2.733 1.767 1.00 93.56 81 HIS A O 1
ATOM 582 N N . ILE A 1 82 ? 4.418 -1.132 0.529 1.00 93.69 82 ILE A N 1
ATOM 583 C CA . ILE A 1 82 ? 3.599 -0.005 1.006 1.00 93.69 82 ILE A CA 1
ATOM 584 C C . ILE A 1 82 ? 2.106 -0.239 0.747 1.00 93.69 82 ILE A C 1
ATOM 586 O O . ILE A 1 82 ? 1.287 -0.029 1.639 1.00 93.69 82 ILE A O 1
ATOM 590 N N . LEU A 1 83 ? 1.736 -0.727 -0.440 1.00 91.25 83 LEU A N 1
ATOM 591 C CA . LEU A 1 83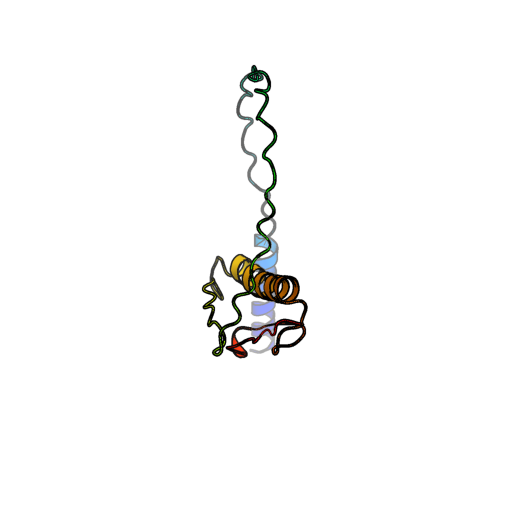 ? 0.337 -1.005 -0.784 1.00 91.25 83 LEU A CA 1
ATOM 592 C C . LEU A 1 83 ? -0.295 -2.070 0.114 1.00 91.25 83 LEU A C 1
ATOM 594 O O . LEU A 1 83 ? -1.494 -2.013 0.364 1.00 91.25 83 LEU A O 1
ATOM 598 N N . ARG A 1 84 ? 0.492 -3.029 0.610 1.00 89.88 84 ARG A N 1
ATOM 599 C CA . ARG A 1 84 ? 0.005 -4.057 1.539 1.00 89.88 84 ARG A CA 1
ATOM 600 C C . ARG A 1 84 ? -0.007 -3.552 2.977 1.00 89.88 84 ARG A C 1
ATOM 602 O O . ARG A 1 84 ? -1.000 -3.730 3.673 1.00 89.88 84 ARG A O 1
ATOM 609 N N . SER A 1 85 ? 1.078 -2.915 3.418 1.00 91.44 85 SER A N 1
ATOM 610 C CA . SER A 1 85 ? 1.222 -2.466 4.805 1.00 91.44 85 SER A CA 1
ATOM 611 C C . SER A 1 85 ? 0.244 -1.356 5.159 1.00 91.44 85 SER A C 1
ATOM 613 O O . SER A 1 85 ? -0.284 -1.359 6.266 1.00 91.44 85 SER A O 1
ATOM 615 N N . PHE A 1 86 ? -0.042 -0.442 4.228 1.00 92.12 86 PHE A N 1
ATOM 616 C CA . PHE A 1 86 ? -1.004 0.625 4.474 1.00 92.12 86 PHE A CA 1
ATOM 617 C C . PHE A 1 86 ? -2.400 0.065 4.757 1.00 92.12 86 PHE A C 1
ATOM 619 O O . PHE A 1 86 ? -3.045 0.499 5.703 1.00 92.12 86 PHE A O 1
ATOM 626 N N . MET A 1 87 ? -2.849 -0.926 3.980 1.00 91.00 87 MET A N 1
ATOM 627 C CA . MET A 1 87 ? -4.176 -1.521 4.172 1.00 91.00 87 MET A CA 1
ATOM 628 C C . MET A 1 87 ? -4.270 -2.227 5.522 1.00 91.00 87 MET A C 1
ATOM 630 O O . MET A 1 87 ? -5.174 -1.928 6.288 1.00 91.00 87 MET A O 1
ATOM 634 N N . LEU A 1 88 ? -3.278 -3.056 5.862 1.00 91.00 88 LEU A N 1
ATOM 635 C CA . LEU A 1 88 ? -3.204 -3.713 7.173 1.00 91.00 88 LEU A CA 1
ATOM 636 C C . LEU A 1 88 ? -3.158 -2.704 8.331 1.00 91.00 88 LEU A C 1
ATOM 638 O O . LEU A 1 88 ? -3.771 -2.919 9.372 1.00 91.00 88 LEU A O 1
ATOM 642 N N . GLY A 1 89 ? -2.442 -1.591 8.156 1.00 91.62 89 GLY A N 1
ATOM 643 C CA . GLY A 1 89 ? -2.390 -0.515 9.144 1.00 91.62 89 GLY A CA 1
ATOM 644 C C . GLY A 1 89 ? -3.742 0.168 9.343 1.00 91.62 89 GLY A C 1
ATOM 645 O O . GLY A 1 89 ? -4.097 0.490 10.473 1.00 91.62 89 GLY A O 1
ATOM 646 N N . MET A 1 90 ? -4.512 0.352 8.268 1.00 91.00 90 MET A N 1
ATOM 647 C CA . MET A 1 90 ? -5.866 0.898 8.346 1.00 91.00 90 MET A CA 1
ATOM 648 C C . MET A 1 90 ? -6.838 -0.080 9.010 1.00 91.00 90 MET A C 1
ATOM 650 O O . MET A 1 90 ? -7.626 0.349 9.846 1.00 91.00 90 MET A O 1
ATOM 654 N N . GLU A 1 91 ? -6.758 -1.377 8.714 1.00 90.38 91 GLU A N 1
ATOM 655 C CA . GLU A 1 91 ? -7.565 -2.398 9.402 1.00 90.38 91 GLU A CA 1
ATOM 656 C C . GLU A 1 91 ? -7.241 -2.438 10.895 1.00 90.38 91 GLU A C 1
ATOM 658 O O . GLU A 1 91 ? -8.138 -2.405 11.729 1.00 90.38 91 GLU A O 1
ATOM 663 N N . TYR A 1 92 ? -5.954 -2.395 11.249 1.00 90.50 92 TYR A N 1
ATOM 664 C CA . TYR A 1 92 ? -5.527 -2.304 12.643 1.00 90.50 92 TYR A CA 1
ATOM 665 C C . TYR A 1 92 ? -6.048 -1.034 13.331 1.00 90.50 92 TYR A C 1
ATOM 667 O O . TYR A 1 92 ? -6.519 -1.092 14.463 1.00 90.50 92 TYR A O 1
ATOM 675 N N . ALA A 1 93 ? -5.971 0.116 12.657 1.00 88.75 93 ALA A N 1
ATOM 676 C CA . ALA A 1 93 ? -6.405 1.394 13.216 1.00 88.75 93 ALA A CA 1
ATOM 677 C C . ALA A 1 93 ? -7.931 1.519 13.338 1.00 88.75 93 ALA A C 1
ATOM 679 O O . ALA A 1 93 ? -8.408 2.263 14.193 1.00 88.75 93 ALA A O 1
ATOM 680 N N . THR A 1 94 ? -8.686 0.839 12.474 1.00 88.06 94 THR A N 1
ATOM 681 C CA . THR A 1 94 ? -10.153 0.934 12.429 1.00 88.06 94 THR A CA 1
ATOM 682 C C . THR A 1 94 ? -10.869 -0.227 13.113 1.00 88.06 94 THR A C 1
ATOM 684 O O . THR A 1 94 ? -12.047 -0.093 13.427 1.00 88.06 94 THR A O 1
ATOM 687 N N . GLY A 1 95 ? -10.174 -1.336 13.375 1.00 88.50 95 GLY A N 1
ATOM 688 C CA . GLY A 1 95 ? -10.743 -2.553 13.958 1.00 88.50 95 GLY A CA 1
ATOM 689 C C . GLY A 1 95 ? -11.460 -3.451 12.945 1.00 88.50 95 GLY A C 1
ATOM 690 O O . GLY A 1 95 ? -11.623 -4.639 13.214 1.00 88.50 95 GLY A O 1
ATOM 691 N N . ALA A 1 96 ? -11.791 -2.921 11.764 1.00 88.06 96 ALA A N 1
ATOM 692 C CA . ALA A 1 96 ? -12.589 -3.588 10.746 1.00 88.06 96 ALA A CA 1
ATOM 693 C C . ALA A 1 96 ? -11.787 -3.869 9.459 1.00 88.06 96 ALA A C 1
ATOM 695 O O . ALA A 1 96 ? -10.872 -3.115 9.111 1.00 88.06 96 ALA A O 1
ATOM 696 N N . PRO A 1 97 ? -12.145 -4.916 8.691 1.00 90.06 97 PRO A N 1
ATOM 697 C CA . PRO A 1 97 ? -11.544 -5.177 7.387 1.00 90.06 97 PRO A CA 1
ATOM 698 C C . PRO A 1 97 ? -11.903 -4.096 6.358 1.00 90.06 97 PRO A C 1
ATOM 700 O O . PRO A 1 97 ? -12.982 -3.495 6.399 1.00 90.06 97 PRO A O 1
ATOM 703 N N . GLY A 1 98 ? -11.019 -3.885 5.382 1.00 88.25 98 GLY A N 1
ATOM 704 C CA . GLY A 1 98 ? -11.296 -2.986 4.262 1.00 88.25 98 GLY A CA 1
ATOM 705 C C . GLY A 1 98 ? -12.319 -3.550 3.266 1.00 88.25 98 GLY A C 1
ATOM 706 O O . GLY A 1 98 ? -12.429 -4.759 3.057 1.00 88.25 98 GLY A O 1
ATOM 707 N N . SER A 1 99 ? -13.030 -2.668 2.561 1.00 90.75 99 SER A N 1
ATOM 708 C CA . SER A 1 99 ? -13.989 -3.049 1.511 1.00 90.75 99 SER A CA 1
ATOM 709 C C . SER A 1 99 ? -13.367 -3.762 0.300 1.00 90.75 99 SER A C 1
ATOM 711 O O . SER A 1 99 ? -14.089 -4.394 -0.471 1.00 90.75 99 SER A O 1
ATOM 713 N N . ALA A 1 100 ? -12.047 -3.672 0.118 1.00 86.50 100 ALA A N 1
ATOM 714 C CA . ALA A 1 100 ? -11.309 -4.347 -0.952 1.00 86.50 100 ALA A CA 1
ATOM 715 C C . ALA A 1 100 ? -11.034 -5.844 -0.684 1.00 86.50 100 ALA A C 1
ATOM 717 O O . ALA A 1 100 ? -10.478 -6.516 -1.555 1.00 86.50 100 ALA A O 1
ATOM 718 N N . GLY A 1 101 ? -11.423 -6.370 0.484 1.00 81.50 101 GLY A N 1
ATOM 719 C CA . GLY A 1 101 ? -11.126 -7.742 0.906 1.00 81.50 101 GLY A CA 1
ATOM 720 C C . GLY A 1 101 ? -9.653 -7.948 1.272 1.00 81.50 101 GLY A C 1
ATOM 721 O O . GLY A 1 101 ? -8.919 -6.987 1.491 1.00 81.50 101 GLY A O 1
ATOM 722 N N . ASP A 1 102 ? -9.212 -9.209 1.295 1.00 77.94 102 ASP A N 1
ATOM 723 C CA . ASP A 1 102 ? -7.906 -9.626 1.837 1.00 77.94 102 ASP A CA 1
ATOM 724 C C . ASP A 1 102 ? -6.684 -8.978 1.157 1.00 77.94 102 ASP A C 1
ATOM 726 O O . ASP A 1 102 ? -5.598 -8.912 1.735 1.00 77.94 102 ASP A O 1
ATOM 730 N N . THR A 1 103 ? -6.815 -8.530 -0.097 1.00 75.31 103 THR A N 1
ATOM 731 C CA . THR A 1 103 ? -5.708 -7.916 -0.840 1.00 75.31 103 THR A CA 1
ATOM 732 C C . THR A 1 103 ? -6.164 -6.736 -1.681 1.00 75.31 103 THR A C 1
ATOM 734 O O . THR A 1 103 ? -6.937 -6.894 -2.626 1.00 75.31 103 THR A O 1
ATOM 737 N N . PHE A 1 104 ? -5.578 -5.568 -1.426 1.00 83.19 104 PHE A N 1
ATOM 738 C CA . PHE A 1 104 ? -5.723 -4.413 -2.302 1.00 83.19 104 PHE A CA 1
ATOM 739 C C . PHE A 1 104 ? -4.780 -4.495 -3.511 1.00 83.19 104 PHE A C 1
ATOM 741 O O . PHE A 1 104 ? -3.600 -4.831 -3.388 1.00 83.19 104 PHE A O 1
ATOM 748 N N . THR A 1 105 ? -5.293 -4.121 -4.681 1.00 81.31 105 THR A N 1
ATOM 749 C CA . THR A 1 105 ? -4.529 -3.921 -5.918 1.00 81.31 105 THR A CA 1
ATOM 750 C C . THR A 1 105 ? -4.843 -2.536 -6.473 1.00 81.31 105 THR A C 1
ATOM 752 O O . THR A 1 105 ? -5.937 -2.015 -6.261 1.00 81.31 105 THR A O 1
ATOM 755 N N . LEU A 1 106 ? -3.892 -1.924 -7.185 1.00 81.12 106 LEU A N 1
ATOM 756 C CA . LEU A 1 106 ? -4.073 -0.577 -7.742 1.00 81.12 106 LEU A CA 1
ATOM 757 C C . LEU A 1 106 ? -5.265 -0.490 -8.710 1.00 81.12 106 LEU A C 1
ATOM 759 O O . LEU A 1 106 ? -5.883 0.566 -8.811 1.00 81.12 106 LEU A O 1
ATOM 763 N N . ASP A 1 107 ? -5.627 -1.600 -9.357 1.00 83.19 107 ASP A N 1
ATOM 764 C CA . ASP A 1 107 ? -6.761 -1.683 -10.283 1.00 83.19 107 ASP A CA 1
ATOM 765 C C . ASP A 1 107 ? -8.120 -1.484 -9.591 1.00 83.19 107 ASP A C 1
ATOM 767 O O . ASP A 1 107 ? -9.077 -1.037 -10.222 1.00 83.19 107 ASP A O 1
ATOM 771 N N . LEU A 1 108 ? -8.213 -1.778 -8.288 1.00 80.19 108 LEU A N 1
ATOM 772 C CA . LEU A 1 108 ? -9.434 -1.570 -7.500 1.00 80.19 108 LEU A CA 1
ATOM 773 C C . LEU A 1 108 ? -9.708 -0.083 -7.231 1.00 80.19 108 LEU A C 1
ATOM 775 O O . LEU A 1 108 ? -10.846 0.291 -6.956 1.00 80.19 108 LEU A O 1
ATOM 779 N N . GLY A 1 109 ? -8.678 0.767 -7.298 1.00 82.31 109 GLY A N 1
ATOM 780 C CA . GLY A 1 109 ? -8.763 2.223 -7.171 1.00 82.31 109 GLY A CA 1
ATOM 781 C C . GLY A 1 109 ? -9.063 2.751 -5.762 1.00 82.31 109 GLY A C 1
ATOM 782 O O . GLY A 1 109 ? -8.421 3.704 -5.325 1.00 82.31 109 GLY A O 1
ATOM 783 N N . THR A 1 110 ? -10.003 2.154 -5.027 1.00 86.00 110 THR A N 1
ATOM 784 C CA . THR A 1 110 ? -10.425 2.625 -3.698 1.00 86.00 110 THR A CA 1
ATOM 785 C C . THR A 1 110 ? -10.643 1.480 -2.719 1.00 86.00 110 THR A C 1
ATOM 787 O O . THR A 1 110 ? -11.272 0.485 -3.067 1.00 86.00 110 THR A O 1
ATOM 790 N N . ASN A 1 111 ? -10.193 1.664 -1.476 1.00 89.31 111 ASN A N 1
ATOM 791 C CA . ASN A 1 111 ? -10.513 0.809 -0.335 1.00 89.31 111 ASN A CA 1
ATOM 792 C C . ASN A 1 111 ? -11.138 1.671 0.768 1.00 89.31 111 ASN A C 1
ATOM 794 O O . ASN A 1 111 ? -10.653 2.774 1.030 1.00 89.31 111 ASN A O 1
ATOM 798 N N . THR A 1 112 ? -12.237 1.214 1.360 1.00 90.31 112 THR A N 1
ATOM 799 C CA . THR A 1 112 ? -12.972 1.943 2.402 1.00 90.31 112 THR A CA 1
ATOM 800 C C . THR A 1 112 ? -12.890 1.175 3.710 1.00 90.31 112 THR A C 1
ATOM 802 O O . THR A 1 112 ? -13.125 -0.029 3.719 1.00 90.31 112 THR A O 1
ATOM 805 N N . PHE A 1 113 ? -12.593 1.887 4.795 1.00 89.31 113 PHE A N 1
ATOM 806 C CA . PHE A 1 113 ? -12.503 1.351 6.150 1.00 89.31 113 PHE A CA 1
ATOM 807 C C . PHE A 1 113 ? -13.545 2.039 7.029 1.00 89.31 113 PHE A C 1
ATOM 809 O O . PHE A 1 113 ? -13.736 3.255 6.924 1.00 89.31 113 PHE A O 1
ATOM 816 N N . THR A 1 114 ? -14.218 1.266 7.872 1.00 87.50 114 THR A N 1
ATOM 817 C CA . THR A 1 114 ? -15.209 1.748 8.841 1.00 87.50 114 THR A CA 1
ATOM 818 C C . THR A 1 114 ? -14.686 1.512 10.248 1.00 87.50 114 THR A C 1
ATOM 820 O O . THR A 1 114 ? -14.004 0.525 10.475 1.00 87.50 114 THR A O 1
ATOM 823 N N . LEU A 1 115 ? -14.984 2.418 11.178 1.00 83.94 115 LEU A N 1
ATOM 824 C CA . LEU A 1 115 ? -14.690 2.195 12.594 1.00 83.94 115 LEU A CA 1
ATOM 825 C C . LEU A 1 115 ? -15.708 1.193 13.156 1.00 83.94 115 LEU A C 1
ATOM 827 O O . LEU A 1 115 ? -16.905 1.383 12.918 1.00 83.94 115 LEU A O 1
ATOM 831 N N . ASP A 1 116 ? -15.228 0.170 13.862 1.00 65.81 116 ASP A N 1
ATOM 832 C CA . ASP A 1 116 ? -16.065 -0.721 14.686 1.00 65.81 116 ASP A CA 1
ATOM 833 C C . ASP A 1 116 ? -16.498 -0.066 16.012 1.00 65.81 116 ASP A C 1
ATOM 835 O O . ASP A 1 116 ? -15.723 0.749 16.574 1.00 65.81 116 ASP A O 1
#